Protein AF-A0A661QN01-F1 (afdb_monomer_lite)

Secondary structure (DSSP, 8-state):
-HHHHHHHHHTT-------SS-GGGS-SEETTEEEEEE---HHHHHHHT-SEEEEEEEEETTS-EEEEEEEE-S---TT-----HHHHHHHTT-EEEEEEEEEEEETTTEEEEEEEEEEEETTEEEEEEE-EEETTEEE--HHHHHHHHH-

pLDDT: mean 84.98, std 14.65, range [46.66, 98.12]

Structure (mmCIF, N/CA/C/O backbone):
data_AF-A0A661QN01-F1
#
_entry.id   AF-A0A661QN01-F1
#
loop_
_atom_site.group_PDB
_atom_site.id
_atom_site.type_symbol
_atom_site.label_atom_id
_atom_site.label_alt_id
_atom_site.label_comp_id
_atom_site.label_asym_id
_atom_site.label_entity_id
_atom_site.label_seq_id
_atom_site.pdbx_PDB_ins_code
_atom_site.Cartn_x
_atom_site.Cartn_y
_atom_site.Cartn_z
_atom_site.occupancy
_atom_site.B_iso_or_equiv
_atom_site.auth_seq_id
_atom_site.auth_comp_id
_atom_site.auth_asym_id
_atom_site.auth_atom_id
_atom_site.pdbx_PDB_model_num
ATOM 1 N N . MET A 1 1 ? 12.560 0.426 -42.861 1.00 51.09 1 MET A N 1
ATOM 2 C CA . MET A 1 1 ? 11.974 -0.618 -41.989 1.00 51.09 1 MET A CA 1
ATOM 3 C C . MET A 1 1 ? 12.974 -1.209 -40.995 1.00 51.09 1 MET A C 1
ATOM 5 O O . MET A 1 1 ? 12.635 -1.283 -39.825 1.00 51.09 1 MET A O 1
ATOM 9 N N . ILE A 1 2 ? 14.207 -1.557 -41.396 1.00 53.22 2 ILE A N 1
ATOM 10 C CA . ILE A 1 2 ? 15.237 -2.078 -40.465 1.00 53.22 2 ILE A CA 1
ATOM 11 C C . ILE A 1 2 ? 15.668 -1.024 -39.424 1.00 53.22 2 ILE A C 1
ATOM 13 O O . ILE A 1 2 ? 15.762 -1.327 -38.241 1.00 53.22 2 ILE A O 1
ATOM 17 N N . LEU A 1 3 ? 15.830 0.240 -39.833 1.00 46.66 3 LEU A N 1
ATOM 18 C CA . LEU A 1 3 ? 16.163 1.346 -38.919 1.00 46.66 3 LEU A CA 1
ATOM 19 C C . LEU A 1 3 ? 15.080 1.594 -37.852 1.00 46.66 3 LEU A C 1
ATOM 21 O O . LEU A 1 3 ? 15.401 1.888 -36.705 1.00 46.66 3 LEU A O 1
ATOM 25 N N . THR A 1 4 ? 13.805 1.407 -38.204 1.00 53.75 4 THR A N 1
ATOM 26 C CA . THR A 1 4 ? 12.669 1.516 -37.275 1.00 53.75 4 THR A CA 1
ATOM 27 C C . THR A 1 4 ? 12.670 0.370 -36.256 1.00 53.75 4 THR A C 1
ATOM 29 O O . THR A 1 4 ? 12.420 0.597 -35.076 1.00 53.75 4 THR A O 1
ATOM 32 N N . ALA A 1 5 ? 13.015 -0.847 -36.692 1.00 54.03 5 ALA A N 1
ATOM 33 C CA . ALA A 1 5 ? 13.123 -2.021 -35.826 1.00 54.03 5 ALA A CA 1
ATOM 34 C C . ALA A 1 5 ? 14.307 -1.928 -34.845 1.00 54.03 5 ALA A C 1
ATOM 36 O O . ALA A 1 5 ? 14.172 -2.300 -33.683 1.00 54.03 5 ALA A O 1
ATOM 37 N N . ILE A 1 6 ? 15.447 -1.374 -35.277 1.00 53.19 6 ILE A N 1
ATOM 38 C CA . ILE A 1 6 ? 16.605 -1.144 -34.399 1.00 53.19 6 ILE A CA 1
ATOM 39 C C . ILE A 1 6 ? 16.276 -0.072 -33.348 1.00 53.19 6 ILE A C 1
ATOM 41 O O . ILE A 1 6 ? 16.560 -0.274 -32.171 1.00 53.19 6 ILE A O 1
ATOM 45 N N . TYR A 1 7 ? 15.612 1.024 -33.732 1.00 51.41 7 TYR A N 1
ATOM 46 C CA . TYR A 1 7 ? 15.241 2.092 -32.795 1.00 51.41 7 TYR A CA 1
ATOM 47 C C . TYR A 1 7 ? 14.261 1.615 -31.707 1.00 51.41 7 TYR A C 1
ATOM 49 O O . TYR A 1 7 ? 14.430 1.942 -30.534 1.00 51.41 7 TYR A O 1
ATOM 57 N N . LEU A 1 8 ? 13.292 0.766 -32.067 1.00 53.38 8 LEU A N 1
ATOM 58 C CA . LEU A 1 8 ? 12.371 0.144 -31.107 1.00 53.38 8 LEU A CA 1
ATOM 59 C C . LEU A 1 8 ? 13.078 -0.820 -30.139 1.00 53.38 8 LEU A C 1
ATOM 61 O O . LEU A 1 8 ? 12.688 -0.905 -28.980 1.00 53.38 8 LEU A O 1
ATOM 65 N N . ASN A 1 9 ? 14.134 -1.508 -30.583 1.00 50.19 9 ASN A N 1
ATOM 66 C CA . ASN A 1 9 ? 14.862 -2.484 -29.763 1.00 50.19 9 ASN A CA 1
ATOM 67 C C . ASN A 1 9 ? 15.842 -1.830 -28.763 1.00 50.19 9 ASN A C 1
ATOM 69 O O . ASN A 1 9 ? 16.185 -2.413 -27.737 1.00 50.19 9 ASN A O 1
ATOM 73 N N . PHE A 1 10 ? 16.289 -0.598 -29.032 1.00 50.56 10 PHE A N 1
ATOM 74 C CA . PHE A 1 10 ? 17.113 0.171 -28.091 1.00 50.56 10 PHE A CA 1
ATOM 75 C C . PHE A 1 10 ? 16.288 0.917 -27.027 1.00 50.56 10 PHE A C 1
ATOM 77 O O . PHE A 1 10 ? 16.808 1.171 -25.942 1.00 50.56 10 PHE A O 1
ATOM 84 N N . GLY A 1 11 ? 15.013 1.228 -27.295 1.00 48.62 11 GLY A N 1
ATOM 85 C CA . GLY A 1 11 ? 14.129 1.949 -26.365 1.00 48.62 11 GLY A CA 1
ATOM 86 C C . GLY A 1 11 ? 13.474 1.094 -25.271 1.00 48.62 11 GLY A C 1
ATOM 87 O O . GLY A 1 11 ? 12.908 1.641 -24.331 1.00 48.62 11 GLY A O 1
ATOM 88 N N . THR A 1 12 ? 13.549 -0.237 -25.361 1.00 52.06 12 THR A N 1
ATOM 89 C CA . THR A 1 12 ? 12.809 -1.184 -24.500 1.00 52.06 12 THR A CA 1
ATOM 90 C C . THR A 1 12 ? 13.667 -1.909 -23.464 1.00 52.06 12 THR A C 1
ATOM 92 O O . THR A 1 12 ? 13.206 -2.858 -22.825 1.00 52.06 12 THR A O 1
ATOM 95 N N . ARG A 1 13 ? 14.910 -1.471 -23.227 1.00 51.06 13 ARG A N 1
ATOM 96 C CA . ARG A 1 13 ? 15.706 -2.000 -22.110 1.00 51.06 13 ARG A CA 1
ATOM 97 C C . ARG A 1 13 ? 15.115 -1.509 -20.786 1.00 51.06 13 ARG A C 1
ATOM 99 O O . ARG A 1 13 ? 15.510 -0.471 -20.270 1.00 51.06 13 ARG A O 1
ATOM 106 N N . SER A 1 14 ? 14.170 -2.271 -20.230 1.00 53.88 14 SER A N 1
ATOM 107 C CA . SER A 1 14 ? 13.775 -2.130 -18.828 1.00 53.88 14 SER A CA 1
ATOM 108 C C . SER A 1 14 ? 15.015 -2.370 -17.978 1.00 53.88 14 SER A C 1
ATOM 110 O O . SER A 1 14 ? 15.529 -3.492 -17.914 1.00 53.88 14 SER A O 1
ATOM 112 N N . GLU A 1 15 ? 15.488 -1.296 -17.362 1.00 60.78 15 GLU A N 1
ATOM 113 C CA . GLU A 1 15 ? 16.548 -1.317 -16.370 1.00 60.78 15 GLU A CA 1
ATOM 114 C C . GLU A 1 15 ? 16.085 -2.173 -15.187 1.00 60.78 15 GLU A C 1
ATOM 116 O O . GLU A 1 15 ? 14.951 -2.046 -14.719 1.00 60.78 15 GLU A O 1
ATOM 121 N N . VAL A 1 16 ? 16.934 -3.111 -14.781 1.00 63.53 16 VAL A N 1
ATOM 122 C CA . VAL A 1 16 ? 16.719 -3.948 -13.603 1.00 63.53 16 VAL A CA 1
ATOM 123 C C . VAL A 1 16 ? 17.145 -3.096 -12.417 1.00 63.53 16 VAL A C 1
ATOM 125 O O . VAL A 1 16 ? 18.330 -2.802 -12.274 1.00 63.53 16 VAL A O 1
ATOM 128 N N . ILE A 1 17 ? 16.188 -2.640 -11.612 1.00 68.12 17 ILE A N 1
ATOM 129 C CA . ILE A 1 17 ? 16.467 -1.747 -10.484 1.00 68.12 17 ILE A CA 1
ATOM 130 C C . ILE A 1 17 ? 16.185 -2.514 -9.204 1.00 68.12 17 ILE A C 1
ATOM 132 O O . ILE A 1 17 ? 15.028 -2.770 -8.893 1.00 68.12 17 ILE A O 1
ATOM 136 N N . SER A 1 18 ? 17.225 -2.853 -8.450 1.00 71.06 18 SER A N 1
ATOM 137 C CA . SER A 1 18 ? 17.073 -3.395 -7.097 1.00 71.06 18 SER A CA 1
ATOM 138 C C . SER A 1 18 ? 16.870 -2.255 -6.091 1.00 71.06 18 SER A C 1
ATOM 140 O O . SER A 1 18 ? 17.397 -1.152 -6.286 1.00 71.06 18 SER A O 1
ATOM 142 N N . PRO A 1 19 ? 16.107 -2.474 -5.009 1.00 71.44 19 PRO A N 1
ATOM 143 C CA . PRO A 1 19 ? 15.961 -1.466 -3.976 1.00 71.44 19 PRO A CA 1
ATOM 144 C C . PRO A 1 19 ? 17.298 -1.285 -3.240 1.00 71.44 19 PRO A C 1
ATOM 146 O O . PRO A 1 19 ? 18.076 -2.223 -3.092 1.00 71.44 19 PRO A O 1
ATOM 149 N N . LEU A 1 20 ? 17.571 -0.065 -2.761 1.00 76.94 20 LEU A N 1
ATOM 150 C CA . LEU A 1 20 ? 18.809 0.245 -2.023 1.00 76.94 20 LEU A CA 1
ATOM 151 C C . LEU A 1 20 ? 18.962 -0.586 -0.736 1.00 76.94 20 LEU A C 1
ATOM 153 O O . LEU A 1 20 ? 20.0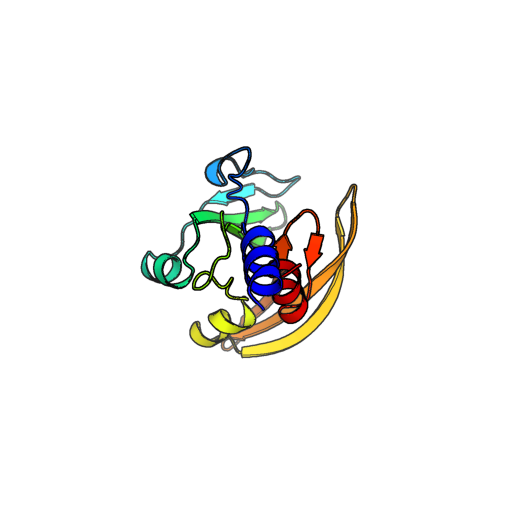71 -0.763 -0.244 1.00 76.94 20 LEU A O 1
ATOM 157 N N . LYS A 1 21 ? 17.835 -1.043 -0.185 1.00 85.56 21 LYS A N 1
ATOM 158 C CA . LYS A 1 21 ? 17.700 -1.922 0.976 1.00 85.56 21 LYS A CA 1
ATOM 159 C C . LYS A 1 21 ? 16.535 -2.869 0.725 1.00 85.56 21 LYS A C 1
ATOM 161 O O . LYS A 1 21 ? 15.561 -2.452 0.096 1.00 85.56 21 LYS A O 1
ATOM 166 N N . GLY A 1 22 ? 16.616 -4.094 1.235 1.00 89.19 22 GLY A N 1
ATOM 167 C CA . GLY A 1 22 ? 15.505 -5.044 1.147 1.00 89.19 22 GLY A CA 1
ATOM 168 C C . GLY A 1 22 ? 14.271 -4.534 1.893 1.00 89.19 22 GLY A C 1
ATOM 169 O O . GLY A 1 22 ? 14.387 -3.810 2.887 1.00 89.19 22 GLY A O 1
ATOM 170 N N . LEU A 1 23 ? 13.079 -4.917 1.441 1.00 92.56 23 LEU A N 1
ATOM 171 C CA . LEU A 1 23 ? 11.829 -4.543 2.104 1.00 92.56 23 LEU A CA 1
ATOM 172 C C . LEU A 1 23 ? 11.684 -5.162 3.501 1.00 92.56 23 LEU A C 1
ATOM 174 O O . LEU A 1 23 ? 10.945 -4.629 4.328 1.00 92.56 23 LEU A O 1
ATOM 178 N N . SER A 1 24 ? 12.439 -6.215 3.812 1.00 91.31 24 SER A N 1
ATOM 179 C CA . SER A 1 24 ? 12.560 -6.763 5.168 1.00 91.31 24 SER A CA 1
ATOM 180 C C . SER A 1 24 ? 13.115 -5.759 6.190 1.00 91.31 24 SER A C 1
ATOM 182 O O . SER A 1 24 ? 12.814 -5.872 7.376 1.00 91.31 24 SER A O 1
ATOM 184 N N . GLU A 1 25 ? 13.869 -4.742 5.752 1.00 93.94 25 GLU A N 1
ATOM 185 C CA . GLU A 1 25 ? 14.354 -3.646 6.606 1.00 93.94 25 GLU A CA 1
ATOM 186 C C . GLU A 1 25 ? 13.317 -2.522 6.797 1.00 93.94 25 GLU A C 1
ATOM 188 O O . GLU A 1 25 ? 13.608 -1.516 7.454 1.00 93.94 25 GLU A O 1
ATOM 193 N N . PHE A 1 26 ? 12.117 -2.631 6.213 1.00 95.12 26 PHE A N 1
ATOM 194 C CA . PHE A 1 26 ? 11.122 -1.567 6.306 1.00 95.12 26 PHE A CA 1
ATOM 195 C C . PHE A 1 26 ? 10.670 -1.350 7.767 1.00 95.12 26 PHE A C 1
ATOM 197 O O . PHE A 1 26 ? 10.424 -2.324 8.489 1.00 95.12 26 PHE A O 1
ATOM 204 N N . PRO A 1 27 ? 10.534 -0.091 8.238 1.00 96.06 27 PRO A N 1
ATOM 205 C CA . PRO A 1 27 ? 10.328 0.187 9.656 1.00 96.06 27 PRO A CA 1
ATOM 206 C C . PRO A 1 27 ? 9.073 -0.466 10.238 1.00 96.06 27 PRO A C 1
ATOM 208 O O . PRO A 1 27 ? 7.951 -0.194 9.811 1.00 96.06 27 PRO A O 1
ATOM 211 N N . THR A 1 28 ? 9.243 -1.236 11.310 1.00 97.00 28 THR A N 1
ATOM 212 C CA . THR A 1 28 ? 8.130 -1.748 12.126 1.00 97.00 28 THR A CA 1
ATOM 213 C C . THR A 1 28 ? 7.561 -0.692 13.072 1.00 97.00 28 THR A C 1
ATOM 215 O O . THR A 1 28 ? 6.545 -0.929 13.714 1.00 97.00 28 THR A O 1
ATOM 218 N N . VAL A 1 29 ? 8.160 0.498 13.148 1.00 97.12 29 VAL A N 1
ATOM 219 C CA . VAL A 1 29 ? 7.645 1.625 13.933 1.00 97.12 29 VAL A CA 1
ATOM 220 C C . VAL A 1 29 ? 7.562 2.863 13.048 1.00 97.12 29 VAL A C 1
ATOM 222 O O . VAL A 1 29 ? 8.561 3.284 12.467 1.00 97.12 29 VAL A O 1
ATOM 225 N N . ILE A 1 30 ? 6.369 3.456 12.949 1.00 94.25 30 ILE A N 1
ATOM 226 C CA . ILE A 1 30 ? 6.111 4.670 12.159 1.00 94.25 30 ILE A CA 1
ATOM 227 C C . ILE A 1 30 ? 5.336 5.662 13.025 1.00 94.25 30 ILE A C 1
ATOM 229 O O . ILE A 1 30 ? 4.132 5.523 13.240 1.00 94.25 30 ILE A O 1
ATOM 233 N N . GLY A 1 31 ? 6.014 6.690 13.535 1.00 93.44 31 GLY A N 1
ATOM 234 C CA . GLY A 1 31 ? 5.401 7.617 14.487 1.00 93.44 31 GLY A CA 1
ATOM 235 C C . GLY A 1 31 ? 4.889 6.873 15.728 1.00 93.44 31 GLY A C 1
ATOM 236 O O . GLY A 1 31 ? 5.679 6.280 16.451 1.00 93.44 31 GLY A O 1
ATOM 237 N N . ARG A 1 32 ? 3.568 6.888 15.957 1.00 94.75 32 ARG A N 1
ATOM 238 C CA . ARG A 1 32 ? 2.897 6.188 17.076 1.00 94.75 32 ARG A CA 1
ATOM 239 C C . ARG A 1 32 ? 2.390 4.781 16.730 1.00 94.75 32 ARG A C 1
ATOM 241 O O . ARG A 1 32 ? 1.702 4.163 17.536 1.00 94.75 32 ARG A O 1
ATOM 248 N N . TRP A 1 33 ? 2.674 4.296 15.525 1.00 97.31 33 TRP A N 1
ATOM 249 C CA . TRP A 1 33 ? 2.218 2.994 15.051 1.00 97.31 33 TRP A CA 1
ATOM 250 C C . TRP A 1 33 ? 3.293 1.936 15.276 1.00 97.31 33 TRP A C 1
ATOM 252 O O . TRP A 1 33 ? 4.437 2.131 14.860 1.00 97.31 33 TRP A O 1
ATOM 262 N N . LYS A 1 34 ? 2.918 0.812 15.893 1.00 98.12 34 LYS A N 1
ATOM 263 C CA . LYS A 1 34 ? 3.771 -0.366 16.096 1.00 98.12 34 LYS A CA 1
ATOM 264 C C . LYS A 1 34 ? 3.286 -1.506 15.212 1.00 98.12 34 LYS A C 1
ATOM 266 O O . LYS A 1 34 ? 2.104 -1.835 15.216 1.00 98.12 34 LYS A O 1
ATOM 271 N N . GLY A 1 35 ? 4.198 -2.062 14.435 1.00 97.56 35 GLY A N 1
ATOM 272 C CA . GLY A 1 35 ? 3.943 -3.049 13.402 1.00 97.56 35 GLY A CA 1
ATOM 273 C C . GLY A 1 35 ? 4.298 -4.462 13.838 1.00 97.56 35 GLY A C 1
ATOM 274 O O . GLY A 1 35 ? 5.342 -4.691 14.449 1.00 97.56 35 GLY A O 1
ATOM 275 N N . HIS A 1 36 ? 3.446 -5.408 13.465 1.00 97.19 36 HIS A N 1
ATOM 276 C CA . HIS A 1 36 ? 3.736 -6.832 13.482 1.00 97.19 36 HIS A CA 1
ATOM 277 C C . HIS A 1 36 ? 3.832 -7.332 12.039 1.00 97.19 36 HIS A C 1
ATOM 279 O O . HIS A 1 36 ? 2.836 -7.320 11.307 1.00 97.19 36 HIS A O 1
ATOM 285 N N . VAL A 1 37 ? 5.041 -7.726 11.632 1.00 97.38 37 VAL A N 1
ATOM 286 C CA . VAL A 1 37 ? 5.297 -8.268 10.292 1.00 97.38 37 VAL A CA 1
ATOM 287 C C . VAL A 1 37 ? 4.555 -9.591 10.151 1.00 97.38 37 VAL A C 1
ATOM 289 O O . VAL A 1 37 ? 4.623 -10.450 11.027 1.00 97.38 37 VAL A O 1
ATOM 292 N N . SER A 1 38 ? 3.845 -9.742 9.044 1.00 94.88 38 SER A N 1
ATOM 293 C CA . SER A 1 38 ? 3.126 -10.957 8.678 1.00 94.88 38 SER A CA 1
ATOM 294 C C . SER A 1 38 ? 3.487 -11.355 7.253 1.00 94.88 38 SER A C 1
ATOM 296 O O . SER A 1 38 ? 4.186 -10.629 6.555 1.00 94.88 38 SER A O 1
ATOM 298 N N . HIS A 1 39 ? 2.992 -12.501 6.803 1.00 93.69 39 HIS A N 1
ATOM 299 C CA . HIS A 1 39 ? 3.203 -12.979 5.442 1.00 93.69 39 HIS A CA 1
ATOM 300 C C . HIS A 1 39 ? 1.882 -13.516 4.900 1.00 93.69 39 HIS A C 1
ATOM 302 O O . HIS A 1 39 ? 1.049 -13.987 5.674 1.00 93.69 39 HIS A O 1
ATOM 308 N N . PHE A 1 40 ? 1.679 -13.399 3.589 1.00 91.25 40 PHE A N 1
ATOM 309 C CA . PHE A 1 40 ? 0.623 -14.151 2.925 1.00 91.25 40 PHE A CA 1
ATOM 310 C C . PHE A 1 40 ? 1.016 -15.622 2.777 1.00 91.25 40 PHE A C 1
ATOM 312 O O . PHE A 1 40 ? 2.189 -15.980 2.916 1.00 91.25 40 PHE A O 1
ATOM 319 N N . ASP A 1 41 ? 0.027 -16.447 2.455 1.00 91.75 41 ASP A N 1
ATOM 320 C CA . ASP A 1 41 ? 0.252 -17.825 2.040 1.00 91.75 41 ASP A CA 1
ATOM 321 C C . ASP A 1 41 ? 1.040 -17.880 0.714 1.00 91.75 41 ASP A C 1
ATOM 323 O O . ASP A 1 41 ? 1.064 -16.936 -0.086 1.00 91.75 41 ASP A O 1
ATOM 327 N N . GLU A 1 42 ? 1.744 -18.988 0.486 1.00 91.00 42 GLU A N 1
ATOM 328 C CA . GLU A 1 42 ? 2.687 -19.123 -0.632 1.00 91.00 42 GLU A CA 1
ATOM 329 C C . GLU A 1 42 ? 2.000 -19.061 -2.010 1.00 91.00 42 GLU A C 1
ATOM 331 O O . GLU A 1 42 ? 2.573 -18.572 -2.983 1.00 91.00 42 GLU A O 1
ATOM 336 N N . ASP A 1 43 ? 0.758 -19.529 -2.107 1.00 89.56 43 ASP A N 1
ATOM 337 C CA . ASP A 1 43 ? -0.081 -19.462 -3.307 1.00 89.56 43 ASP A CA 1
ATOM 338 C C . ASP A 1 43 ? -0.452 -18.018 -3.682 1.00 89.56 43 ASP A C 1
ATOM 340 O O . ASP A 1 43 ? -0.463 -17.659 -4.867 1.00 89.56 43 ASP A O 1
ATOM 344 N N . VAL A 1 44 ? -0.674 -17.161 -2.683 1.00 88.62 44 VAL A N 1
ATOM 345 C CA . VAL A 1 44 ? -0.883 -15.725 -2.883 1.00 88.62 44 VAL A CA 1
ATOM 346 C C . VAL A 1 44 ? 0.383 -15.098 -3.459 1.00 88.62 44 VAL A C 1
ATOM 348 O O . VAL A 1 44 ? 0.299 -14.384 -4.456 1.00 88.62 44 VAL A O 1
ATOM 351 N N . TYR A 1 45 ? 1.564 -15.400 -2.912 1.00 89.81 45 TYR A N 1
ATOM 352 C CA . TYR A 1 45 ? 2.821 -14.881 -3.465 1.00 89.81 45 TYR A CA 1
ATOM 353 C C . TYR A 1 45 ? 3.112 -15.396 -4.877 1.00 89.81 45 TYR A C 1
ATOM 355 O O . TYR A 1 45 ? 3.521 -14.606 -5.727 1.00 89.81 45 TYR A O 1
ATOM 363 N N . LYS A 1 46 ? 2.821 -16.671 -5.166 1.00 88.12 46 LYS A N 1
ATOM 364 C CA . LYS A 1 46 ? 2.901 -17.235 -6.526 1.00 88.12 46 LYS A CA 1
ATOM 365 C C . LYS A 1 46 ? 1.989 -16.502 -7.507 1.00 88.12 46 LYS A C 1
ATOM 367 O O . LYS A 1 46 ? 2.382 -16.267 -8.642 1.00 88.12 46 LYS A O 1
ATOM 372 N N . THR A 1 47 ? 0.794 -16.117 -7.063 1.00 85.56 47 THR A N 1
ATOM 373 C CA . THR A 1 47 ? -0.157 -15.350 -7.879 1.00 85.56 47 THR A CA 1
ATOM 374 C C . THR A 1 47 ? 0.293 -13.902 -8.074 1.00 85.56 47 THR A C 1
ATOM 376 O O . THR A 1 47 ? 0.085 -13.331 -9.140 1.00 85.56 47 THR A O 1
ATOM 379 N N . LEU A 1 48 ? 0.891 -13.287 -7.050 1.00 87.12 48 LEU A N 1
ATOM 380 C CA . LEU A 1 48 ? 1.351 -11.899 -7.107 1.00 87.12 48 LEU A CA 1
ATOM 381 C C . LEU A 1 48 ? 2.627 -11.731 -7.942 1.00 87.12 48 LEU A C 1
ATOM 383 O O . LEU A 1 48 ? 2.780 -10.681 -8.566 1.00 87.12 48 LEU A O 1
ATOM 387 N N . GLY A 1 49 ? 3.525 -12.723 -7.944 1.00 87.81 49 GLY A N 1
ATOM 388 C CA . GLY A 1 49 ? 4.761 -12.706 -8.735 1.00 87.81 49 GLY A CA 1
ATOM 389 C C . GLY A 1 49 ? 5.735 -11.589 -8.341 1.00 87.81 49 GLY A C 1
ATOM 390 O O . GLY A 1 49 ? 6.397 -11.022 -9.199 1.00 87.81 49 GLY A O 1
ATOM 391 N N . VAL A 1 50 ? 5.763 -11.210 -7.061 1.00 89.06 50 VAL A N 1
ATOM 392 C CA . VAL A 1 50 ? 6.635 -10.141 -6.542 1.00 89.06 50 VAL A CA 1
ATOM 393 C C . VAL A 1 50 ? 8.066 -10.633 -6.325 1.00 89.06 50 VAL A C 1
ATOM 395 O O . VAL A 1 50 ? 8.265 -11.737 -5.823 1.00 89.06 50 VAL A O 1
ATOM 398 N N . ASP A 1 51 ? 9.053 -9.789 -6.634 1.00 88.69 51 ASP A N 1
ATOM 399 C CA . ASP A 1 51 ? 10.475 -10.063 -6.370 1.00 88.69 51 ASP A CA 1
ATOM 400 C C . ASP A 1 51 ? 10.840 -9.851 -4.892 1.00 88.69 51 ASP A C 1
ATOM 402 O O . ASP A 1 51 ? 11.708 -10.527 -4.346 1.00 88.69 51 ASP A O 1
ATOM 406 N N . ASP A 1 52 ? 10.180 -8.891 -4.242 1.00 91.25 52 ASP A N 1
ATOM 407 C CA . ASP A 1 52 ? 10.306 -8.614 -2.811 1.00 91.25 52 ASP A CA 1
ATOM 408 C C . ASP A 1 52 ? 8.966 -8.085 -2.283 1.00 91.25 52 ASP A C 1
ATOM 410 O O . ASP A 1 52 ? 8.166 -7.501 -3.026 1.00 91.25 52 ASP A O 1
ATOM 414 N N . SER A 1 53 ? 8.685 -8.282 -0.998 1.00 93.69 53 SER A N 1
ATOM 415 C CA . SER A 1 53 ? 7.445 -7.792 -0.409 1.00 93.69 53 SER A CA 1
ATOM 416 C C . SER A 1 53 ? 7.550 -7.462 1.070 1.00 93.69 53 SER A C 1
ATOM 418 O O . SER A 1 53 ? 8.397 -7.966 1.801 1.00 93.69 53 SER A O 1
ATOM 420 N N . TYR A 1 54 ? 6.635 -6.609 1.513 1.00 96.31 54 TYR A N 1
ATOM 421 C CA . TYR A 1 54 ? 6.444 -6.287 2.916 1.00 96.31 54 TYR A CA 1
ATOM 422 C C . TYR A 1 54 ? 4.966 -6.354 3.248 1.00 96.31 54 TYR A C 1
ATOM 424 O O . TYR A 1 54 ? 4.161 -5.675 2.609 1.00 96.31 54 TYR A O 1
ATOM 432 N N . LEU A 1 55 ? 4.611 -7.128 4.267 1.00 97.19 55 LEU A N 1
ATOM 433 C CA . LEU A 1 55 ? 3.272 -7.147 4.831 1.00 97.19 55 LEU A CA 1
ATOM 434 C C . LEU A 1 55 ? 3.372 -6.935 6.340 1.00 97.19 55 LEU A C 1
ATOM 436 O O . LEU A 1 55 ? 4.082 -7.651 7.042 1.00 97.19 55 LEU A O 1
ATOM 440 N N . CYS A 1 56 ? 2.664 -5.936 6.851 1.00 97.88 56 CYS A N 1
ATOM 441 C CA . CYS A 1 56 ? 2.730 -5.592 8.263 1.00 97.88 56 CYS A CA 1
ATOM 442 C C . CYS A 1 56 ? 1.403 -5.030 8.757 1.00 97.88 56 CYS A C 1
ATOM 444 O O . CYS A 1 56 ? 0.784 -4.181 8.109 1.00 97.88 56 CYS A O 1
ATOM 446 N N . ASN A 1 57 ? 0.980 -5.496 9.929 1.00 97.69 57 ASN A N 1
ATOM 447 C CA . ASN A 1 57 ? -0.189 -4.985 10.628 1.00 97.69 57 ASN A CA 1
ATOM 448 C C . ASN A 1 57 ? 0.278 -3.989 11.687 1.00 97.69 57 ASN A C 1
ATOM 450 O O . ASN A 1 57 ? 0.892 -4.368 12.681 1.00 97.69 57 ASN A O 1
ATOM 454 N N . TYR A 1 58 ? -0.009 -2.714 11.464 1.00 97.94 58 TYR A N 1
ATOM 455 C CA . TYR A 1 58 ? 0.287 -1.633 12.387 1.00 97.94 58 TYR A CA 1
ATOM 456 C C . TYR A 1 58 ? -0.891 -1.371 13.314 1.00 97.94 58 TYR A C 1
ATOM 458 O O . TYR A 1 58 ? -2.030 -1.247 12.863 1.00 97.94 58 TYR A O 1
ATOM 466 N N . GLN A 1 59 ? -0.595 -1.206 14.598 1.00 98.00 59 GLN A N 1
ATOM 467 C CA . GLN A 1 59 ? -1.540 -0.767 15.615 1.00 98.00 59 GLN A CA 1
ATOM 468 C C . GLN A 1 59 ? -1.068 0.537 16.245 1.00 98.00 59 GLN A C 1
ATOM 470 O O . GLN A 1 59 ? 0.121 0.719 16.526 1.00 98.00 59 GLN A O 1
ATOM 475 N N . SER A 1 60 ? -1.999 1.458 16.447 1.00 96.19 60 SER A N 1
ATOM 476 C CA . SER A 1 60 ? -1.773 2.677 17.213 1.00 96.19 60 SER A CA 1
ATOM 477 C C . SER A 1 60 ? -2.139 2.472 18.681 1.00 96.19 60 SER A C 1
ATOM 479 O O . SER A 1 60 ? -2.888 1.567 19.041 1.00 96.19 60 SER A O 1
ATOM 481 N N . GLU A 1 61 ? -1.643 3.358 19.542 1.00 92.50 61 GLU A N 1
ATOM 482 C CA . GLU A 1 61 ? -1.944 3.335 20.982 1.00 92.50 61 GLU A CA 1
ATOM 483 C C . GLU A 1 61 ? -3.441 3.500 21.295 1.00 92.50 61 GLU A C 1
ATOM 485 O O . GLU A 1 61 ? -3.910 3.005 22.313 1.00 92.50 61 GLU A O 1
ATOM 490 N N . ASP A 1 62 ? -4.207 4.151 20.412 1.00 94.31 62 ASP A N 1
ATOM 491 C CA . ASP A 1 62 ? -5.663 4.310 20.527 1.00 94.31 62 ASP A CA 1
ATOM 492 C C . ASP A 1 62 ? -6.464 3.129 19.937 1.00 94.31 62 ASP A C 1
ATOM 494 O O . ASP A 1 62 ? -7.677 3.233 19.758 1.00 94.31 62 ASP A O 1
ATOM 498 N N . GLY A 1 63 ? -5.802 2.006 19.633 1.00 92.94 63 GLY A N 1
ATOM 499 C CA . GLY A 1 63 ? -6.441 0.749 19.234 1.00 92.94 63 GLY A CA 1
ATOM 500 C C . GLY A 1 63 ? -6.884 0.676 17.771 1.00 92.94 63 GLY A C 1
ATOM 501 O O . GLY A 1 63 ? -7.620 -0.239 17.400 1.00 92.94 63 GLY A O 1
ATOM 502 N N . LYS A 1 64 ? -6.465 1.618 16.916 1.00 94.81 64 LYS A N 1
ATOM 503 C CA . LYS A 1 64 ? -6.729 1.540 15.472 1.00 94.81 64 LYS A CA 1
ATOM 504 C C . LYS A 1 64 ? -5.726 0.598 14.818 1.00 94.81 64 LYS A C 1
ATOM 506 O O . LYS A 1 64 ? -4.562 0.554 15.207 1.00 94.81 64 LYS A O 1
ATOM 511 N N . SER A 1 65 ? -6.172 -0.084 13.767 1.00 94.75 65 SER A N 1
ATOM 512 C CA . SER A 1 65 ? -5.354 -1.025 13.000 1.00 94.75 65 SER A CA 1
ATOM 513 C C . SER A 1 65 ? -5.287 -0.625 11.531 1.00 94.75 65 SER A C 1
ATOM 515 O O . SER A 1 65 ? -6.297 -0.244 10.934 1.00 94.75 65 SER A O 1
ATOM 517 N N . ILE A 1 66 ? -4.099 -0.731 10.941 1.00 95.62 66 ILE A N 1
ATOM 518 C CA . ILE A 1 66 ? -3.847 -0.537 9.511 1.00 95.62 66 ILE A CA 1
ATOM 519 C C . ILE A 1 66 ? -2.956 -1.676 9.029 1.00 95.62 66 ILE A C 1
ATOM 521 O O . ILE A 1 66 ? -1.921 -1.947 9.626 1.00 95.62 66 ILE A O 1
ATOM 525 N N . GLN A 1 67 ? -3.318 -2.303 7.915 1.00 96.00 67 GLN A N 1
ATOM 526 C CA . GLN A 1 67 ? -2.433 -3.228 7.218 1.00 96.00 67 GLN A CA 1
ATOM 527 C C . GLN A 1 67 ? -1.730 -2.497 6.075 1.00 96.00 67 GLN A C 1
ATOM 529 O O . GLN A 1 67 ? -2.378 -1.840 5.257 1.00 96.00 67 GLN A O 1
ATOM 534 N N . LEU A 1 68 ? -0.406 -2.610 6.026 1.00 96.38 68 LEU A N 1
ATOM 535 C CA . LEU A 1 68 ? 0.415 -2.141 4.922 1.00 96.38 68 LEU A CA 1
ATOM 536 C C . LEU A 1 68 ? 0.917 -3.348 4.143 1.00 96.38 68 LEU A C 1
ATOM 538 O O . LEU A 1 68 ? 1.553 -4.228 4.717 1.00 96.38 68 LEU A O 1
ATOM 542 N N . TYR A 1 69 ? 0.671 -3.335 2.838 1.00 95.38 69 TYR A N 1
ATOM 543 C CA . TYR A 1 69 ? 1.294 -4.248 1.897 1.00 95.38 69 TYR A CA 1
ATOM 544 C C . TYR A 1 69 ? 2.094 -3.458 0.857 1.00 95.38 69 TYR A C 1
ATOM 546 O O . TYR A 1 69 ? 1.596 -2.473 0.305 1.00 95.38 69 TYR A O 1
ATOM 554 N N . ILE A 1 70 ? 3.321 -3.896 0.589 1.00 94.81 70 ILE A N 1
ATOM 555 C CA . ILE A 1 70 ? 4.186 -3.401 -0.480 1.00 94.81 70 ILE A CA 1
ATOM 556 C C . ILE A 1 70 ? 4.609 -4.615 -1.303 1.00 94.81 70 ILE A C 1
ATOM 558 O O . ILE A 1 70 ? 5.258 -5.512 -0.776 1.00 94.81 70 ILE A O 1
ATOM 562 N N . GLY A 1 71 ? 4.252 -4.630 -2.584 1.00 92.25 71 GLY A N 1
ATOM 563 C CA . GLY A 1 71 ? 4.786 -5.574 -3.564 1.00 92.25 71 GLY A CA 1
ATOM 564 C C . GLY A 1 71 ? 5.793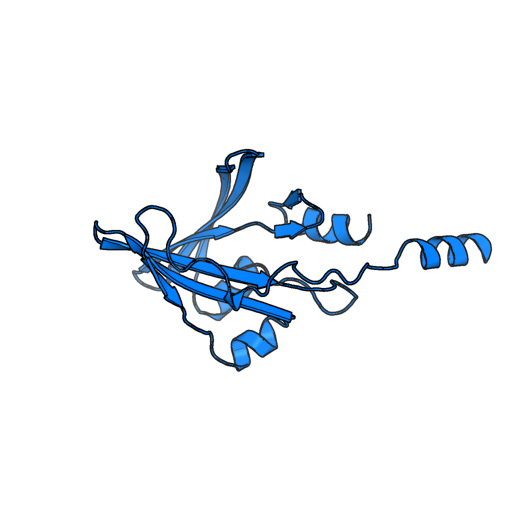 -4.861 -4.457 1.00 92.25 71 GLY A C 1
ATOM 565 O O . GLY A 1 71 ? 5.467 -3.820 -5.038 1.00 92.25 71 GLY A O 1
ATOM 566 N N . PHE A 1 72 ? 7.009 -5.388 -4.539 1.00 90.50 72 PHE A N 1
ATOM 567 C CA . PHE A 1 72 ? 8.080 -4.841 -5.358 1.00 90.50 72 PHE A CA 1
ATOM 568 C C . PHE A 1 72 ? 8.365 -5.746 -6.554 1.00 90.50 72 PHE A C 1
ATOM 570 O O . PHE A 1 72 ? 8.408 -6.966 -6.430 1.00 90.50 72 PHE A O 1
ATOM 577 N N . TYR A 1 73 ? 8.574 -5.105 -7.701 1.00 88.06 73 TYR A N 1
ATOM 578 C CA . TYR A 1 73 ? 8.900 -5.746 -8.967 1.00 88.06 73 TYR A CA 1
ATOM 579 C C . TYR A 1 73 ? 10.152 -5.060 -9.513 1.00 88.06 73 TYR A C 1
ATOM 581 O O . TYR A 1 73 ? 10.124 -3.862 -9.820 1.00 88.06 73 TYR A O 1
ATOM 589 N N . GLN A 1 74 ? 11.247 -5.807 -9.601 1.00 83.94 74 GLN A N 1
ATOM 590 C CA . GLN A 1 74 ? 12.563 -5.364 -10.055 1.00 83.94 74 GLN A CA 1
ATOM 591 C C . GLN A 1 74 ? 12.560 -5.036 -11.554 1.00 83.94 74 GLN A C 1
ATOM 593 O O . GLN A 1 74 ? 13.302 -4.166 -12.018 1.00 83.94 74 GLN A O 1
ATOM 598 N N . SER A 1 75 ? 11.707 -5.723 -12.314 1.00 76.38 75 SER A N 1
ATOM 599 C CA . SER A 1 75 ? 11.416 -5.445 -13.715 1.00 76.38 75 SER A CA 1
ATOM 600 C C . SER A 1 75 ? 9.935 -5.712 -13.995 1.00 76.38 75 SER A C 1
ATOM 602 O O . SER A 1 75 ? 9.320 -6.543 -13.345 1.00 76.38 75 SER A O 1
ATOM 604 N N . GLN A 1 76 ? 9.350 -4.989 -14.951 1.00 64.62 76 GLN A N 1
ATOM 605 C CA . GLN A 1 76 ? 7.979 -5.221 -15.428 1.00 64.62 76 GLN A CA 1
ATOM 606 C C . GLN A 1 76 ? 8.030 -5.513 -16.934 1.00 64.62 76 GLN A C 1
ATOM 608 O O . GLN A 1 76 ? 7.554 -4.719 -17.749 1.00 64.62 76 GLN A O 1
ATOM 613 N N . ARG A 1 77 ? 8.712 -6.607 -17.312 1.00 63.84 77 ARG A N 1
ATOM 614 C CA . ARG A 1 77 ? 8.718 -7.128 -18.694 1.00 63.84 77 ARG A CA 1
ATOM 615 C C . ARG A 1 77 ? 7.422 -7.900 -18.961 1.00 63.84 77 ARG A C 1
ATOM 617 O O . ARG A 1 77 ? 6.649 -8.152 -18.042 1.00 63.84 77 ARG A O 1
ATOM 624 N N . GLU A 1 78 ? 7.164 -8.230 -20.228 1.00 48.19 78 GLU A N 1
ATOM 625 C CA . GLU A 1 78 ? 6.016 -9.056 -20.631 1.00 48.19 78 GLU A CA 1
ATOM 626 C C . GLU A 1 78 ? 5.840 -10.264 -19.693 1.00 48.19 78 GLU A C 1
ATOM 628 O O . GLU A 1 78 ? 6.718 -11.118 -19.619 1.00 48.19 78 GLU A O 1
ATOM 633 N N . GLY A 1 79 ? 4.714 -10.306 -18.971 1.00 52.75 79 GLY A N 1
ATOM 634 C CA . GLY A 1 79 ? 4.385 -11.352 -17.993 1.00 52.75 79 GLY A CA 1
ATOM 635 C C . GLY A 1 79 ? 4.138 -10.823 -16.577 1.00 52.75 79 GLY A C 1
ATOM 636 O O . GLY A 1 79 ? 3.135 -11.193 -15.970 1.00 52.75 79 GLY A O 1
ATOM 637 N N . ASP A 1 80 ? 4.952 -9.875 -16.103 1.00 56.91 80 ASP A N 1
ATOM 638 C CA . ASP A 1 80 ? 4.935 -9.402 -14.707 1.00 56.91 80 ASP A CA 1
ATOM 639 C C . ASP A 1 80 ? 4.054 -8.157 -14.549 1.00 56.91 80 ASP A C 1
ATOM 641 O O . ASP A 1 80 ? 4.508 -7.019 -14.382 1.00 56.91 80 ASP A O 1
ATOM 645 N N . LEU A 1 81 ? 2.741 -8.354 -14.681 1.00 65.88 81 LEU A N 1
ATOM 646 C CA . LEU A 1 81 ? 1.765 -7.283 -14.511 1.00 65.88 81 LEU A CA 1
ATOM 647 C C . LEU A 1 81 ? 1.407 -7.118 -13.035 1.00 65.88 81 LEU A C 1
ATOM 649 O O . LEU A 1 81 ? 0.814 -8.003 -12.428 1.00 65.88 81 LEU A O 1
ATOM 653 N N . ILE A 1 82 ? 1.662 -5.931 -12.481 1.00 75.75 82 ILE A N 1
ATOM 654 C CA . ILE A 1 82 ? 1.218 -5.608 -11.120 1.00 75.75 82 ILE A CA 1
ATOM 655 C C . ILE A 1 82 ? -0.306 -5.738 -11.028 1.00 75.75 82 ILE A C 1
ATOM 657 O O . ILE A 1 82 ? -1.064 -4.992 -11.664 1.00 75.75 82 ILE A O 1
ATOM 661 N N . HIS A 1 83 ? -0.764 -6.653 -10.178 1.00 74.25 83 HIS A N 1
ATOM 662 C CA . HIS A 1 83 ? -2.180 -6.849 -9.922 1.00 74.25 83 HIS A CA 1
ATOM 663 C C . HIS A 1 83 ? -2.692 -5.799 -8.936 1.00 74.25 83 HIS A C 1
ATOM 665 O O . HIS A 1 83 ? -2.310 -5.747 -7.770 1.00 74.25 83 HIS A O 1
ATOM 671 N N . SER A 1 84 ? -3.597 -4.938 -9.404 1.00 82.50 84 SER A N 1
ATOM 672 C CA . SER A 1 84 ? -4.279 -4.004 -8.507 1.00 82.50 84 SER A CA 1
ATOM 673 C C . SER A 1 84 ? -5.178 -4.766 -7.518 1.00 82.50 84 SER A C 1
ATOM 675 O O . SER A 1 84 ? -5.818 -5.742 -7.929 1.00 82.50 84 SER A O 1
ATOM 677 N N . PRO A 1 85 ? -5.363 -4.272 -6.277 1.00 81.19 85 PRO A N 1
ATOM 678 C CA . PRO A 1 85 ? -6.329 -4.838 -5.333 1.00 81.19 85 PRO A CA 1
ATOM 679 C C . PRO A 1 85 ? -7.742 -4.956 -5.919 1.00 81.19 85 PRO A C 1
ATOM 681 O O . PRO A 1 85 ? -8.494 -5.848 -5.555 1.00 81.19 85 PRO A O 1
ATOM 684 N N . LYS A 1 86 ? -8.099 -4.120 -6.902 1.00 82.94 86 LYS A N 1
ATOM 685 C CA . LYS A 1 86 ? -9.376 -4.219 -7.619 1.00 82.94 86 LYS A CA 1
ATOM 686 C C . LYS A 1 86 ? -9.621 -5.606 -8.236 1.00 82.94 86 LYS A C 1
ATOM 688 O O . LYS A 1 86 ? -10.771 -6.011 -8.347 1.00 82.94 86 LYS A O 1
ATOM 693 N N . ASN A 1 87 ? -8.566 -6.307 -8.644 1.00 81.00 87 ASN A N 1
ATOM 694 C CA . ASN A 1 87 ? -8.680 -7.605 -9.308 1.00 81.00 87 ASN A CA 1
ATOM 695 C C . ASN A 1 87 ? -8.590 -8.765 -8.309 1.00 81.00 87 ASN A C 1
ATOM 697 O O . ASN A 1 87 ? -9.302 -9.749 -8.461 1.00 81.00 87 ASN A O 1
ATOM 701 N N . CYS A 1 88 ? -7.752 -8.638 -7.275 1.00 83.50 88 CYS A N 1
ATOM 702 C CA . CYS A 1 88 ? -7.541 -9.702 -6.290 1.00 83.50 88 CYS A CA 1
ATOM 703 C C . CYS A 1 88 ? -8.628 -9.731 -5.205 1.00 83.50 88 CYS A C 1
ATOM 705 O O . CYS A 1 88 ? -9.053 -10.803 -4.783 1.00 83.50 88 CYS A O 1
ATOM 707 N N . MET A 1 89 ? -9.112 -8.564 -4.766 1.00 89.62 89 MET A N 1
ATOM 708 C CA . MET A 1 89 ? -10.056 -8.469 -3.645 1.00 89.62 89 MET A CA 1
ATOM 709 C C . MET A 1 89 ? -11.403 -9.166 -3.918 1.00 89.62 89 MET A C 1
ATOM 711 O O . MET A 1 89 ? -11.872 -9.867 -3.019 1.00 89.62 89 MET A O 1
ATOM 715 N N . PRO A 1 90 ? -12.001 -9.088 -5.128 1.00 88.56 90 PRO A N 1
ATOM 716 C CA . PRO A 1 90 ? -13.193 -9.875 -5.453 1.00 88.56 90 PRO A CA 1
ATOM 717 C C . PRO A 1 90 ? -12.982 -11.387 -5.335 1.00 88.56 90 PRO A C 1
ATOM 719 O O . PRO A 1 90 ? -13.851 -12.078 -4.810 1.00 88.56 90 PRO A O 1
ATOM 722 N N . GLY A 1 91 ? -11.813 -11.898 -5.741 1.00 86.38 91 GLY A N 1
ATOM 723 C CA . GLY A 1 91 ? -11.458 -13.314 -5.580 1.00 86.38 91 GLY A CA 1
ATOM 724 C C . GLY A 1 91 ? -11.384 -13.754 -4.113 1.00 86.38 91 GLY A C 1
ATOM 725 O O . GLY A 1 91 ? -11.723 -14.886 -3.791 1.00 86.38 91 GLY A O 1
ATOM 726 N N . ALA A 1 92 ? -11.039 -12.835 -3.206 1.00 86.50 92 ALA A N 1
ATOM 727 C CA . ALA A 1 92 ? -11.060 -13.048 -1.756 1.00 86.50 92 ALA A CA 1
ATOM 728 C C . ALA A 1 92 ? -12.449 -12.815 -1.108 1.00 86.50 92 ALA A C 1
ATOM 730 O O . ALA A 1 92 ? -12.580 -12.827 0.125 1.00 86.50 92 ALA A O 1
ATOM 731 N N . GLY A 1 93 ? -13.492 -12.593 -1.918 1.00 91.94 93 GLY A N 1
ATOM 732 C CA . GLY A 1 93 ? -14.879 -12.412 -1.484 1.00 91.94 93 GLY A CA 1
ATOM 733 C C . GLY A 1 93 ? -15.253 -10.983 -1.080 1.00 91.94 93 GLY A C 1
ATOM 734 O O . GLY A 1 93 ? -16.226 -10.804 -0.349 1.00 91.94 93 GLY A O 1
ATOM 735 N N . TRP A 1 94 ? -14.483 -9.974 -1.497 1.00 95.44 94 TRP A N 1
ATOM 736 C CA . TRP A 1 94 ? -14.801 -8.567 -1.241 1.00 95.44 94 TRP A CA 1
ATOM 737 C C . TRP A 1 94 ? -15.537 -7.915 -2.413 1.00 95.44 94 TRP A C 1
ATOM 739 O O . TRP A 1 94 ? -15.016 -7.822 -3.524 1.00 95.44 94 TRP A O 1
ATOM 749 N N . ASP A 1 95 ? -16.694 -7.329 -2.127 1.00 95.31 95 ASP A N 1
ATOM 750 C CA . ASP A 1 95 ? -17.416 -6.470 -3.057 1.00 95.31 95 ASP A CA 1
ATOM 751 C C . ASP A 1 95 ? -16.824 -5.061 -3.052 1.00 95.31 95 ASP A C 1
ATOM 753 O O . ASP A 1 95 ? -16.710 -4.428 -1.999 1.00 95.31 95 ASP A O 1
ATOM 757 N N . ILE A 1 96 ? -16.515 -4.513 -4.227 1.00 94.81 96 ILE A N 1
ATOM 758 C CA . ILE A 1 96 ? -16.090 -3.115 -4.361 1.00 94.81 96 ILE A CA 1
ATOM 759 C C . ILE A 1 96 ? -17.333 -2.223 -4.436 1.00 94.81 96 ILE A C 1
ATOM 761 O O . ILE A 1 96 ? -18.001 -2.148 -5.462 1.00 94.81 96 ILE A O 1
ATOM 765 N N . ILE A 1 97 ? -17.618 -1.508 -3.349 1.00 96.38 97 ILE A N 1
ATOM 766 C CA . ILE A 1 97 ? -18.796 -0.639 -3.210 1.00 96.38 97 ILE A CA 1
ATOM 767 C C . ILE A 1 97 ? -18.571 0.727 -3.857 1.00 96.38 97 ILE A C 1
ATOM 769 O O . ILE A 1 97 ? -19.467 1.293 -4.479 1.00 96.38 97 ILE A O 1
ATOM 773 N N . ASN A 1 98 ? -17.380 1.299 -3.684 1.00 95.88 98 ASN A N 1
ATOM 774 C CA . ASN A 1 98 ? -17.051 2.597 -4.261 1.00 95.88 98 ASN A CA 1
ATOM 775 C C . ASN A 1 98 ? -15.560 2.700 -4.575 1.00 95.88 98 ASN A C 1
ATOM 777 O O . ASN A 1 98 ? -14.718 2.260 -3.793 1.00 95.88 98 ASN A O 1
ATOM 781 N N . ARG A 1 99 ? -15.248 3.347 -5.700 1.00 95.00 99 ARG A N 1
ATOM 782 C CA . ARG A 1 99 ? -13.892 3.719 -6.102 1.00 95.00 99 ARG A CA 1
ATOM 783 C C . ARG A 1 99 ? -13.834 5.222 -6.324 1.00 95.00 99 ARG A C 1
ATOM 785 O O . ARG A 1 99 ? -14.629 5.764 -7.088 1.00 95.00 99 ARG A O 1
ATOM 792 N N . SER A 1 100 ? -12.865 5.881 -5.704 1.00 96.25 100 SER A N 1
ATOM 793 C CA . SER A 1 100 ? -12.635 7.315 -5.877 1.00 96.25 100 SER A CA 1
ATOM 794 C C . SER A 1 100 ? -11.149 7.659 -5.814 1.00 96.25 100 SER A C 1
ATOM 796 O O . SER A 1 100 ? -10.320 6.840 -5.422 1.00 96.25 100 SER A O 1
ATOM 798 N N . LEU A 1 101 ? -10.798 8.872 -6.241 1.00 97.19 101 LEU A N 1
ATOM 799 C CA . LEU A 1 101 ? -9.463 9.431 -6.042 1.00 97.19 101 LEU A CA 1
ATOM 800 C C . LEU A 1 101 ? -9.505 10.404 -4.871 1.00 97.19 101 LEU A C 1
ATOM 802 O O . LEU A 1 101 ? -10.328 11.320 -4.862 1.00 97.19 101 LEU A O 1
ATO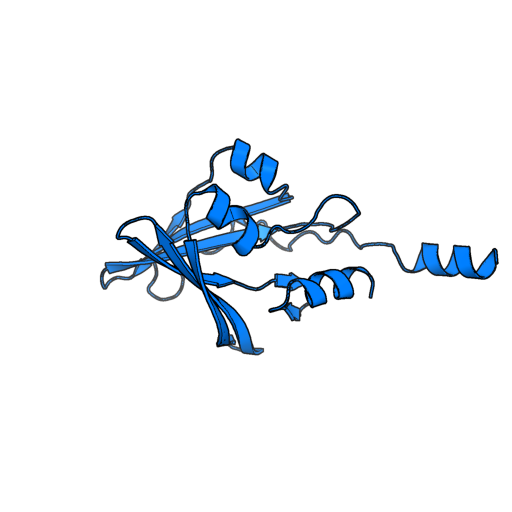M 806 N N . ILE A 1 102 ? -8.589 10.245 -3.921 1.00 97.19 102 ILE A N 1
ATOM 807 C CA . ILE A 1 102 ? -8.428 11.173 -2.797 1.00 97.19 102 ILE A CA 1
ATOM 808 C C . ILE A 1 102 ? -7.033 11.793 -2.815 1.00 97.19 102 ILE A C 1
ATOM 810 O O . ILE A 1 102 ? -6.092 11.202 -3.346 1.00 97.19 102 ILE A O 1
ATOM 814 N N . LYS A 1 103 ? -6.890 12.989 -2.238 1.00 96.44 103 LYS A N 1
ATOM 815 C CA . LYS A 1 103 ? -5.586 13.634 -2.051 1.00 96.44 103 LYS A CA 1
ATOM 816 C C . LYS A 1 103 ? -5.027 13.267 -0.679 1.00 96.44 103 LYS A C 1
ATOM 818 O O . LYS A 1 103 ? -5.688 13.500 0.327 1.00 96.44 103 LYS A O 1
ATOM 823 N N . VAL A 1 104 ? -3.810 12.740 -0.646 1.00 94.25 104 VAL A N 1
ATOM 824 C CA . VAL A 1 104 ? -3.060 12.443 0.582 1.00 94.25 104 VAL A CA 1
ATOM 825 C C . VAL A 1 104 ? -1.824 13.331 0.619 1.00 94.25 104 VAL A C 1
ATOM 827 O O . VAL A 1 104 ? -1.178 13.540 -0.410 1.00 94.25 104 VAL A O 1
ATOM 830 N N . ASN A 1 105 ? -1.503 13.881 1.790 1.00 93.44 105 ASN A N 1
ATOM 831 C CA . ASN A 1 105 ? -0.276 14.645 1.976 1.00 93.44 105 ASN A CA 1
ATOM 832 C C . ASN A 1 105 ? 0.904 13.687 2.178 1.00 93.44 105 ASN A C 1
ATOM 834 O O . ASN A 1 105 ? 0.953 12.969 3.172 1.00 93.44 105 ASN A O 1
ATOM 838 N N . MET A 1 106 ? 1.844 13.677 1.237 1.00 88.12 106 MET A N 1
ATOM 839 C CA . MET A 1 106 ? 3.058 12.868 1.294 1.00 88.12 106 MET A CA 1
ATOM 840 C C . MET A 1 106 ? 4.246 13.804 1.508 1.00 88.12 106 MET A C 1
ATOM 842 O O . MET A 1 106 ? 4.876 14.229 0.546 1.00 88.12 106 MET A O 1
ATOM 846 N N . SER A 1 107 ? 4.539 14.180 2.754 1.00 82.06 107 SER A N 1
ATOM 847 C CA . SER A 1 107 ? 5.705 15.023 3.063 1.00 82.06 107 SER A CA 1
ATOM 848 C C . SER A 1 107 ? 7.019 14.296 2.723 1.00 82.06 107 SER A C 1
ATOM 850 O O . SER A 1 107 ? 7.104 13.091 2.964 1.00 82.06 107 SER A O 1
ATOM 852 N N . PRO A 1 108 ? 8.040 14.967 2.151 1.00 82.38 108 PRO A N 1
ATOM 853 C CA . PRO A 1 108 ? 8.096 16.380 1.738 1.00 82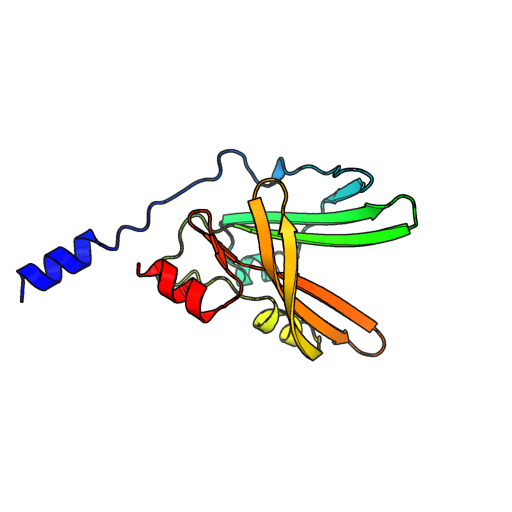.38 108 PRO A CA 1
ATOM 854 C C . PRO A 1 108 ? 7.559 16.639 0.316 1.00 82.38 108 PRO A C 1
ATOM 856 O O . PRO A 1 108 ? 7.612 17.756 -0.185 1.00 82.38 108 PRO A O 1
ATOM 859 N N . ARG A 1 109 ? 7.046 15.615 -0.372 1.00 81.69 109 ARG A N 1
ATOM 860 C CA . ARG A 1 109 ? 6.633 15.661 -1.787 1.00 81.69 109 ARG A CA 1
ATOM 861 C C . ARG A 1 109 ? 5.315 16.415 -2.035 1.00 81.69 109 ARG A C 1
ATOM 863 O O . ARG A 1 109 ? 4.980 16.664 -3.195 1.00 81.69 109 ARG A O 1
ATOM 870 N N . GLY A 1 110 ? 4.572 16.781 -0.991 1.00 90.50 110 GLY A N 1
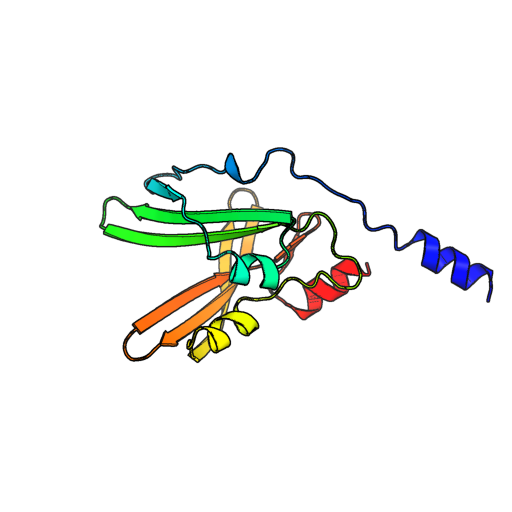ATOM 871 C CA . GLY A 1 110 ? 3.290 17.488 -1.063 1.00 90.50 110 GLY A CA 1
ATOM 872 C C . GLY A 1 110 ? 2.099 16.561 -1.324 1.00 90.50 110 GLY A C 1
ATOM 873 O O . GLY A 1 110 ? 2.168 15.350 -1.120 1.00 90.50 110 GLY A O 1
ATOM 874 N N . GLN A 1 111 ? 0.977 17.118 -1.786 1.00 94.00 111 GLN A N 1
ATOM 875 C CA . GLN A 1 111 ? -0.238 16.331 -2.020 1.00 94.00 111 GLN A CA 1
ATOM 876 C C . GLN A 1 111 ? -0.116 15.428 -3.256 1.00 94.00 111 GLN A C 1
ATOM 878 O O . GLN A 1 111 ? 0.367 15.847 -4.312 1.00 94.00 111 GLN A O 1
ATOM 883 N N . ARG A 1 112 ? -0.599 14.189 -3.149 1.00 94.69 112 ARG A N 1
ATOM 884 C CA . ARG A 1 112 ? -0.698 13.229 -4.257 1.00 94.69 112 ARG A CA 1
ATOM 885 C C . ARG A 1 112 ? -2.079 12.595 -4.299 1.00 94.69 112 ARG A C 1
ATOM 887 O O . ARG A 1 112 ? -2.710 12.408 -3.262 1.00 94.69 112 ARG A O 1
ATOM 894 N N . LYS A 1 113 ? -2.556 12.284 -5.507 1.00 96.06 113 LYS A N 1
ATOM 895 C CA . LYS A 1 113 ? -3.799 11.529 -5.698 1.00 96.06 113 LYS A CA 1
ATOM 896 C C . LYS A 1 113 ? -3.509 10.039 -5.552 1.00 96.06 113 LYS A C 1
ATOM 898 O O . LYS A 1 113 ? -2.619 9.538 -6.236 1.00 96.06 113 LYS A O 1
ATOM 903 N N . VAL A 1 114 ? -4.287 9.357 -4.722 1.00 96.56 114 VAL A N 1
ATOM 904 C CA . VAL A 1 114 ? -4.270 7.896 -4.549 1.00 96.56 114 VAL A CA 1
ATOM 905 C C . VAL A 1 114 ? -5.670 7.338 -4.778 1.00 96.56 114 VAL A C 1
ATOM 907 O O . VAL A 1 114 ? -6.659 8.073 -4.681 1.00 96.56 114 VAL A O 1
ATOM 910 N N . ILE A 1 115 ? -5.761 6.051 -5.097 1.00 96.44 115 ILE A N 1
ATOM 911 C CA . ILE A 1 115 ? -7.037 5.370 -5.298 1.00 96.44 115 ILE A CA 1
ATOM 912 C C . ILE A 1 115 ? -7.565 4.931 -3.935 1.00 96.44 115 ILE A C 1
ATOM 914 O O . ILE A 1 115 ? -6.857 4.290 -3.164 1.00 96.44 115 ILE A O 1
ATOM 918 N N . ARG A 1 116 ? -8.820 5.274 -3.648 1.00 97.06 116 ARG A N 1
ATOM 919 C CA . ARG A 1 116 ? -9.580 4.801 -2.494 1.00 97.06 116 ARG A CA 1
ATOM 920 C C . ARG A 1 116 ? -10.603 3.776 -2.960 1.00 97.06 116 ARG A C 1
ATOM 922 O O . ARG A 1 116 ? -11.446 4.092 -3.799 1.00 97.06 116 ARG A O 1
ATOM 929 N N . LEU A 1 117 ? -10.563 2.587 -2.371 1.00 96.19 117 LEU A N 1
ATOM 930 C CA . LEU A 1 117 ? -11.594 1.562 -2.510 1.00 96.19 117 LEU A CA 1
ATOM 931 C C . LEU A 1 117 ? -12.345 1.433 -1.194 1.00 96.19 117 LEU A C 1
ATOM 933 O O . LEU A 1 117 ? -11.731 1.218 -0.154 1.00 96.19 117 LEU A O 1
ATOM 937 N N . LEU A 1 118 ? -13.665 1.560 -1.245 1.00 96.69 118 LEU A N 1
ATOM 938 C CA . LEU A 1 118 ? -14.557 1.100 -0.190 1.00 96.69 118 LEU A CA 1
ATOM 939 C C . LEU A 1 118 ? -15.052 -0.288 -0.580 1.00 96.69 118 LEU A C 1
ATOM 941 O O . LEU A 1 118 ? -15.648 -0.444 -1.647 1.00 96.69 118 LEU A O 1
ATOM 945 N N . MET A 1 119 ? -14.811 -1.264 0.282 1.00 96.69 119 MET A N 1
ATOM 946 C CA . MET A 1 119 ? -15.116 -2.668 0.041 1.00 96.69 119 MET A CA 1
ATOM 947 C C . MET A 1 119 ? -15.986 -3.234 1.162 1.00 96.69 119 MET A C 1
ATOM 949 O O . MET A 1 119 ? -15.977 -2.709 2.280 1.00 96.69 119 MET A O 1
ATOM 953 N N . ARG A 1 120 ? -16.737 -4.295 0.864 1.00 96.94 120 ARG A N 1
ATOM 954 C CA . ARG A 1 120 ? -17.590 -5.004 1.823 1.00 96.94 120 ARG A CA 1
ATOM 955 C C . ARG A 1 120 ? -17.447 -6.516 1.675 1.00 96.94 120 ARG A C 1
ATOM 957 O O . ARG A 1 120 ? -17.385 -7.003 0.554 1.00 96.94 120 ARG A O 1
ATOM 964 N N . LYS A 1 121 ? -17.473 -7.241 2.791 1.00 95.94 121 LYS A N 1
ATOM 965 C CA . LYS A 1 121 ? -17.569 -8.705 2.837 1.00 95.94 121 LYS A CA 1
ATOM 966 C C . LYS A 1 121 ? -18.539 -9.091 3.955 1.00 95.94 121 LYS A C 1
ATOM 968 O O . LYS A 1 121 ? -18.249 -8.899 5.130 1.00 95.94 121 LYS A O 1
ATOM 973 N N . GLY A 1 122 ? -19.743 -9.538 3.596 1.00 94.19 122 GLY A N 1
ATOM 974 C CA . GLY A 1 122 ? -20.832 -9.712 4.566 1.00 94.19 122 GLY A CA 1
ATOM 975 C C . GLY A 1 122 ? -21.161 -8.400 5.297 1.00 94.19 122 GLY A C 1
ATOM 976 O O . GLY A 1 122 ? -21.502 -7.401 4.660 1.00 94.19 122 GLY A O 1
ATOM 977 N N . ASN A 1 123 ? -21.022 -8.396 6.627 1.00 94.25 123 ASN A N 1
ATOM 978 C CA . ASN A 1 123 ? -21.231 -7.210 7.471 1.00 94.25 123 ASN A CA 1
ATOM 979 C C . ASN A 1 123 ? -19.964 -6.355 7.657 1.00 94.25 123 ASN A C 1
ATOM 981 O O . ASN A 1 123 ? -20.038 -5.263 8.222 1.00 94.25 123 ASN A O 1
ATOM 985 N N . GLU A 1 124 ? -18.814 -6.815 7.168 1.00 95.31 124 GLU A N 1
ATOM 986 C CA . GLU A 1 124 ? -17.546 -6.102 7.287 1.00 95.31 124 GLU A CA 1
ATOM 987 C C . GLU A 1 124 ? -17.390 -5.063 6.180 1.00 95.31 124 GLU A C 1
ATOM 989 O O . GLU A 1 124 ? -17.773 -5.285 5.028 1.00 95.31 124 GLU A O 1
ATOM 994 N N . ARG A 1 125 ? -16.792 -3.917 6.517 1.00 95.19 125 ARG A N 1
ATOM 995 C CA . ARG A 1 125 ? -16.428 -2.870 5.559 1.00 95.19 125 ARG A CA 1
ATOM 996 C C . ARG A 1 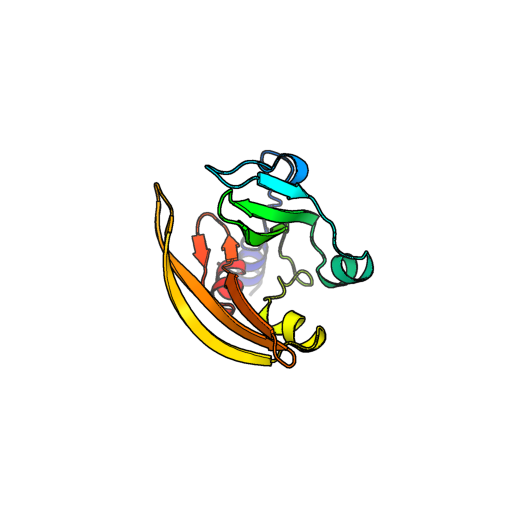125 ? -14.971 -2.490 5.739 1.00 95.19 125 ARG A C 1
ATOM 998 O O . ARG A 1 125 ? -14.533 -2.249 6.859 1.00 95.19 125 ARG A O 1
ATOM 1005 N N . GLN A 1 126 ? -14.261 -2.344 4.628 1.00 94.94 126 GLN A N 1
ATOM 1006 C CA . GLN A 1 126 ? -12.857 -1.955 4.627 1.00 94.94 126 GLN A CA 1
ATOM 1007 C C . GLN A 1 126 ? -12.606 -0.834 3.627 1.00 94.94 126 GLN A C 1
ATOM 1009 O O . GLN A 1 126 ? -13.236 -0.753 2.571 1.00 94.94 126 GLN A O 1
ATOM 1014 N N . ILE A 1 127 ? -11.670 0.047 3.972 1.00 96.00 127 ILE A N 1
ATOM 1015 C CA . ILE A 1 127 ? -11.131 1.040 3.050 1.00 96.00 127 ILE A CA 1
ATOM 1016 C C . ILE A 1 127 ? -9.701 0.637 2.715 1.00 96.00 127 ILE A C 1
ATOM 1018 O O . ILE A 1 127 ? -8.882 0.478 3.615 1.00 96.00 127 ILE A O 1
ATOM 1022 N N . ALA A 1 128 ? -9.400 0.522 1.426 1.00 95.75 128 ALA A N 1
ATOM 1023 C CA . ALA A 1 128 ? -8.034 0.400 0.936 1.00 95.75 128 ALA A CA 1
ATOM 1024 C C . ALA A 1 128 ? -7.627 1.692 0.227 1.00 95.75 128 ALA A C 1
ATOM 1026 O O . ALA A 1 128 ? -8.369 2.214 -0.611 1.00 95.75 128 ALA A O 1
ATOM 1027 N N . LEU A 1 129 ? -6.442 2.197 0.560 1.00 96.25 129 LEU A N 1
ATOM 1028 C CA . LEU A 1 129 ? -5.772 3.253 -0.187 1.00 96.25 129 LEU A CA 1
ATOM 1029 C C . LEU A 1 129 ? -4.592 2.626 -0.917 1.00 96.25 129 LEU A C 1
ATOM 1031 O O . LEU A 1 129 ? -3.745 2.015 -0.274 1.00 96.25 129 LEU A O 1
ATOM 1035 N N . TYR A 1 130 ? -4.530 2.774 -2.237 1.00 95.25 130 TYR A N 1
ATOM 1036 C CA . TYR A 1 130 ? -3.415 2.246 -3.021 1.00 95.25 130 TYR A CA 1
ATOM 1037 C C . TYR A 1 130 ? -3.020 3.178 -4.164 1.00 95.25 130 TYR A C 1
ATOM 1039 O O . TYR A 1 130 ? -3.782 4.037 -4.620 1.00 95.25 130 TYR A O 1
ATOM 1047 N N . TRP A 1 131 ? -1.784 3.011 -4.611 1.00 95.00 131 TRP A N 1
ATOM 1048 C CA . TRP A 1 131 ? -1.207 3.654 -5.780 1.00 95.00 131 TRP A CA 1
ATOM 1049 C C . TRP A 1 131 ? -0.066 2.782 -6.291 1.00 95.00 131 TRP A C 1
ATOM 1051 O O . TRP A 1 131 ? 0.408 1.887 -5.594 1.00 95.00 131 TRP A O 1
ATOM 1061 N N . PHE A 1 132 ? 0.398 3.078 -7.495 1.00 92.31 132 PHE A N 1
ATOM 1062 C CA . PHE A 1 132 ? 1.594 2.472 -8.055 1.00 92.31 132 PHE A CA 1
ATOM 1063 C C . PHE A 1 132 ? 2.749 3.455 -7.955 1.00 92.31 132 PHE A C 1
ATOM 1065 O O . PHE A 1 132 ? 2.578 4.657 -8.181 1.00 92.31 132 PHE A O 1
ATOM 1072 N N . GLN A 1 133 ? 3.925 2.946 -7.608 1.00 89.19 133 GLN A N 1
ATOM 1073 C CA . GLN A 1 133 ? 5.145 3.731 -7.514 1.00 89.19 133 GLN A CA 1
ATOM 1074 C C . GLN A 1 133 ? 6.102 3.264 -8.608 1.00 89.19 133 GLN A C 1
ATOM 1076 O O . GLN A 1 133 ? 6.509 2.109 -8.622 1.00 89.19 133 GLN A O 1
ATOM 1081 N N . SER A 1 134 ? 6.463 4.151 -9.534 1.00 85.75 134 SER A N 1
ATOM 1082 C CA . SER A 1 134 ? 7.425 3.823 -10.595 1.00 85.75 134 SER A CA 1
ATOM 1083 C C . SER A 1 134 ? 8.176 5.066 -11.050 1.00 85.75 134 SER A C 1
ATOM 1085 O O . SER A 1 134 ? 7.570 6.128 -11.203 1.00 85.75 134 SER A O 1
ATOM 1087 N N . ARG A 1 135 ? 9.500 4.953 -11.238 1.00 82.25 135 ARG A N 1
ATOM 1088 C CA . ARG A 1 135 ? 10.380 6.039 -11.725 1.00 82.25 135 ARG A CA 1
ATOM 1089 C C . ARG A 1 135 ? 10.146 7.376 -10.992 1.00 82.25 135 ARG A C 1
ATOM 1091 O O . ARG A 1 135 ? 10.015 8.433 -11.599 1.00 82.25 135 ARG A O 1
ATOM 1098 N N . GLY A 1 136 ? 9.986 7.316 -9.666 1.00 83.50 136 GLY A N 1
ATOM 1099 C CA . GLY A 1 136 ? 9.717 8.481 -8.809 1.00 83.50 136 GLY A CA 1
ATOM 1100 C C . GLY A 1 136 ? 8.282 9.035 -8.843 1.00 83.50 136 GLY A C 1
ATOM 1101 O O . GLY A 1 136 ? 7.972 9.951 -8.076 1.00 83.50 136 GLY A O 1
ATOM 1102 N N . ARG A 1 137 ? 7.389 8.474 -9.666 1.00 87.25 137 ARG A N 1
ATOM 1103 C CA . ARG A 1 137 ? 5.992 8.899 -9.833 1.00 87.25 137 ARG A CA 1
ATOM 1104 C C . ARG A 1 137 ? 5.060 8.137 -8.896 1.00 87.25 137 ARG A C 1
ATOM 1106 O O . ARG A 1 137 ? 5.196 6.929 -8.730 1.00 87.25 137 ARG A O 1
ATOM 1113 N N . VAL A 1 138 ? 4.077 8.858 -8.356 1.00 91.75 138 VAL A N 1
ATOM 1114 C CA . VAL A 1 138 ? 2.901 8.292 -7.680 1.00 91.75 138 VAL A CA 1
ATOM 1115 C C . VAL A 1 138 ? 1.777 8.235 -8.706 1.00 91.75 138 VAL A C 1
ATOM 1117 O O . VAL A 1 138 ? 1.312 9.277 -9.172 1.00 91.75 138 VAL A O 1
ATOM 1120 N N . ILE A 1 139 ? 1.366 7.030 -9.081 1.00 92.38 139 ILE A N 1
ATOM 1121 C CA . ILE A 1 139 ? 0.441 6.779 -10.184 1.00 92.38 139 ILE A CA 1
ATOM 1122 C C . ILE A 1 139 ? -0.860 6.216 -9.610 1.00 92.38 139 ILE A C 1
ATOM 1124 O O . ILE A 1 139 ? -0.879 5.159 -8.988 1.00 92.38 139 ILE A O 1
ATOM 1128 N N . SER A 1 140 ? -1.967 6.919 -9.834 1.00 92.81 140 SER A N 1
ATOM 1129 C CA . SER A 1 140 ? -3.310 6.536 -9.370 1.00 92.81 140 SER A CA 1
ATOM 1130 C C . SER A 1 140 ? -4.241 6.140 -10.520 1.00 92.81 140 SER A C 1
ATOM 1132 O O . SER A 1 140 ? -5.435 6.433 -10.511 1.00 92.81 140 SER A O 1
ATOM 1134 N N . SER A 1 141 ? -3.685 5.479 -11.536 1.00 87.69 141 SER A N 1
ATOM 1135 C CA . SER A 1 141 ? -4.430 4.922 -12.666 1.00 87.69 141 SER A CA 1
ATOM 1136 C C . SER A 1 141 ? -3.726 3.684 -13.208 1.00 87.69 141 SER A C 1
ATOM 1138 O O . SER A 1 141 ? -2.548 3.739 -13.557 1.00 87.69 141 SER A O 1
ATOM 1140 N N . GLU A 1 142 ? -4.478 2.594 -13.329 1.00 83.62 142 GLU A N 1
ATOM 1141 C CA . GLU A 1 142 ? -4.024 1.330 -13.910 1.00 83.62 142 GLU A CA 1
ATOM 1142 C C . GLU A 1 142 ? -3.626 1.493 -15.387 1.00 83.62 142 GLU A C 1
ATOM 1144 O O . GLU A 1 142 ? -2.722 0.818 -15.870 1.00 83.62 142 GLU A O 1
ATOM 1149 N N . TYR A 1 143 ? -4.262 2.425 -16.108 1.00 83.50 143 TYR A N 1
ATOM 1150 C CA . TYR A 1 143 ? -3.919 2.728 -17.500 1.00 83.50 143 TYR A CA 1
ATOM 1151 C C . TYR A 1 143 ? -2.589 3.472 -17.601 1.00 83.50 143 TYR A C 1
ATOM 1153 O O . TYR A 1 143 ? -1.715 3.080 -18.370 1.00 83.50 143 TYR A O 1
ATOM 1161 N N . TRP A 1 144 ? -2.412 4.526 -16.797 1.00 82.12 144 TRP A N 1
ATOM 1162 C CA . TRP A 1 144 ? -1.179 5.316 -16.817 1.00 82.12 144 TRP A CA 1
ATOM 1163 C C . TRP A 1 144 ? 0.021 4.511 -16.347 1.00 82.12 144 TRP A C 1
ATOM 1165 O O . TRP A 1 144 ? 1.107 4.683 -16.889 1.00 82.12 144 TRP A O 1
ATOM 1175 N N . GLN A 1 145 ? -0.176 3.604 -15.388 1.00 83.88 145 GLN A N 1
ATOM 1176 C CA . GLN A 1 145 ? 0.886 2.699 -14.979 1.00 83.88 145 GLN A CA 1
ATOM 1177 C C . GLN A 1 145 ? 1.412 1.888 -16.162 1.00 83.88 145 GLN A C 1
ATOM 1179 O O . GLN A 1 145 ? 2.620 1.853 -16.352 1.00 83.88 145 GLN A O 1
ATOM 1184 N N . LYS A 1 146 ? 0.525 1.306 -16.980 1.00 82.25 146 LYS A N 1
ATOM 1185 C CA . LYS A 1 146 ? 0.924 0.552 -18.177 1.00 82.25 146 LYS A CA 1
ATOM 1186 C C . LYS A 1 146 ? 1.608 1.440 -19.217 1.00 82.25 146 LYS A C 1
ATOM 1188 O O . LYS A 1 146 ? 2.629 1.052 -19.770 1.00 82.25 146 LYS A O 1
ATOM 1193 N N . ILE A 1 147 ? 1.085 2.644 -19.456 1.00 78.69 147 ILE A N 1
ATOM 1194 C CA . ILE A 1 147 ? 1.668 3.589 -20.426 1.00 78.69 147 ILE A CA 1
ATOM 1195 C C . ILE A 1 147 ? 3.104 3.972 -20.034 1.00 78.69 147 ILE A C 1
ATOM 1197 O O . ILE A 1 147 ? 3.985 3.984 -20.890 1.00 78.69 147 ILE A O 1
ATOM 1201 N N . TYR A 1 148 ? 3.369 4.217 -18.747 1.00 79.31 148 TYR A N 1
ATOM 1202 C CA . TYR A 1 148 ? 4.707 4.567 -18.250 1.00 79.31 148 TYR A CA 1
ATOM 1203 C C . TYR A 1 148 ? 5.727 3.415 -18.264 1.00 79.31 148 TYR A C 1
ATOM 1205 O O . TYR A 1 148 ? 6.890 3.645 -17.929 1.00 79.31 148 TYR A O 1
ATOM 1213 N N . LEU A 1 149 ? 5.317 2.191 -18.617 1.00 71.69 149 LEU A N 1
ATOM 1214 C CA . LEU A 1 149 ? 6.253 1.091 -18.878 1.00 71.69 149 LEU A CA 1
ATOM 1215 C C . LEU A 1 149 ? 6.826 1.150 -20.296 1.00 71.69 149 LEU A C 1
ATOM 1217 O O . LEU A 1 149 ? 7.955 0.722 -20.512 1.00 71.69 149 LEU A O 1
ATOM 1221 N N . ILE A 1 150 ? 6.062 1.695 -21.243 1.00 69.06 150 ILE A N 1
ATOM 1222 C CA . ILE A 1 150 ? 6.454 1.811 -22.654 1.00 69.06 150 ILE A CA 1
ATOM 1223 C C . ILE A 1 150 ? 7.271 3.094 -22.889 1.00 69.06 150 ILE A C 1
ATOM 1225 O O . ILE A 1 150 ? 8.127 3.119 -23.768 1.00 69.06 150 ILE A O 1
ATOM 1229 N N . TRP A 1 151 ? 7.004 4.142 -22.097 1.00 50.59 151 TRP A N 1
ATOM 1230 C CA . TRP A 1 151 ? 7.651 5.460 -22.147 1.00 50.59 151 TRP A CA 1
ATOM 1231 C C . TRP A 1 151 ? 8.465 5.750 -20.883 1.00 50.59 151 TRP A C 1
ATOM 1233 O O . TRP A 1 151 ? 7.876 5.912 -19.786 1.00 50.59 151 TRP A O 1
#

Radius of gyration: 17.85 Å; chains: 1; bounding box: 40×37×63 Å

Sequence (151 aa):
MILTAIYLNFGTRSEVISPLKGLSEFPTVIGRWKGHVSHFDEDVYKTLGVDDSYLCNYQSEDGKSIQLYIGFYQSQREGDLIHSPKNCMPGAGWDIINRSLIKVNMSPRGQRKVIRLLMRKGNERQIALYWFQSRGRVISSEYWQKIYLIW

Foldseek 3Di:
DVVVVVVLVVLQPFQQDDDPDACVPPDCDDPQKGKDWDDDDPVVCVVQVAPGKTWIWIAGPVGDIDIDIDGHDRGDPPPNQGDDCVVVVVVVQKDFPDKDWDWDQDPPVGTDTWIWTWIDHPPDIDIDTDFDADPNDTHHDSVVVVVVSSD